Protein AF-A0A9P7E9X9-F1 (afdb_monomer)

Structure (mmCIF, N/CA/C/O backbone):
data_AF-A0A9P7E9X9-F1
#
_entry.id   AF-A0A9P7E9X9-F1
#
loop_
_atom_site.group_PDB
_atom_site.id
_atom_site.type_symbol
_atom_site.label_atom_id
_atom_site.label_alt_id
_atom_site.label_comp_id
_atom_site.label_asym_id
_atom_site.label_entity_id
_atom_site.label_seq_id
_atom_site.pdbx_PDB_ins_code
_atom_site.Cartn_x
_atom_site.Cartn_y
_atom_site.Cartn_z
_atom_site.occupancy
_atom_site.B_iso_or_equiv
_atom_site.auth_seq_id
_atom_site.auth_comp_id
_atom_site.auth_asym_id
_atom_site.auth_atom_id
_atom_site.pdbx_PDB_model_num
ATOM 1 N N . MET A 1 1 ? -21.357 7.652 12.104 1.00 45.47 1 MET A N 1
ATOM 2 C CA . MET A 1 1 ? -21.149 8.986 11.516 1.00 45.47 1 MET A CA 1
ATOM 3 C C . MET A 1 1 ? -19.804 8.999 10.818 1.00 45.47 1 MET A C 1
ATOM 5 O O . MET A 1 1 ? -18.800 9.096 11.501 1.00 45.47 1 MET A O 1
ATOM 9 N N . PRO A 1 2 ? -19.767 8.917 9.490 1.00 43.94 2 PRO A N 1
ATOM 10 C CA . PRO A 1 2 ? -18.780 9.642 8.702 1.00 43.94 2 PRO A CA 1
ATOM 11 C C . PRO A 1 2 ? -19.377 11.011 8.302 1.00 43.94 2 PRO A C 1
ATOM 13 O O . PRO A 1 2 ? -20.581 11.057 8.041 1.00 43.94 2 PRO A O 1
ATOM 16 N N . PRO A 1 3 ? -18.645 12.140 8.215 1.00 57.53 3 PRO A N 1
ATOM 17 C CA . PRO A 1 3 ? -17.335 12.527 8.745 1.00 57.53 3 PRO A CA 1
ATOM 18 C C . PRO A 1 3 ? -17.476 13.783 9.643 1.00 57.53 3 PRO A C 1
ATOM 20 O O . PRO A 1 3 ? -17.567 14.888 9.118 1.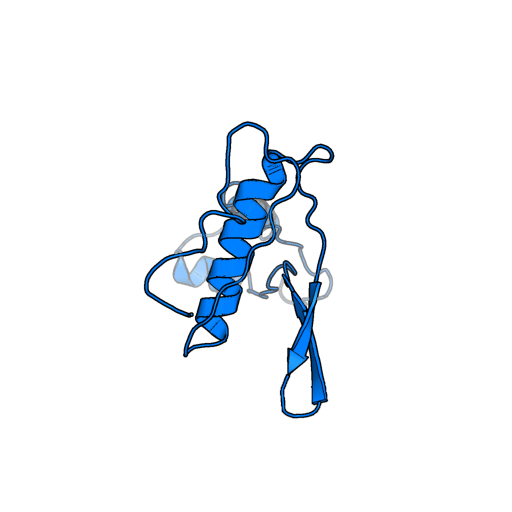00 57.53 3 PRO A O 1
ATOM 23 N N . ILE A 1 4 ? -17.539 13.668 10.977 1.00 71.69 4 ILE A N 1
ATOM 24 C CA . ILE A 1 4 ? -17.531 14.877 11.842 1.00 71.69 4 ILE A CA 1
ATOM 25 C C . ILE A 1 4 ? -16.698 14.665 13.116 1.00 71.69 4 ILE A C 1
ATOM 27 O O . ILE A 1 4 ? -15.794 15.452 13.368 1.00 71.69 4 ILE A O 1
ATOM 31 N N . ILE A 1 5 ? -16.940 13.610 13.902 1.00 80.44 5 I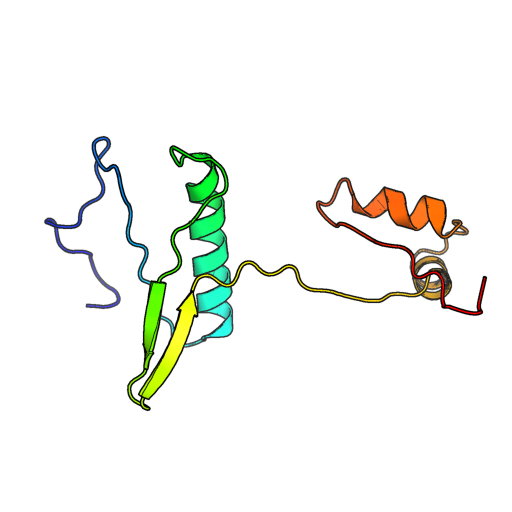LE A N 1
ATOM 32 C CA . ILE A 1 5 ? -16.118 13.265 15.077 1.00 80.44 5 ILE A CA 1
ATOM 33 C C . ILE A 1 5 ? -16.290 11.803 15.523 1.00 80.44 5 ILE A C 1
ATOM 35 O O . ILE A 1 5 ? -17.378 11.239 15.456 1.00 80.44 5 ILE A O 1
ATOM 39 N N . ASN A 1 6 ? -15.228 11.169 16.008 1.00 84.00 6 ASN A N 1
ATOM 40 C CA . ASN A 1 6 ? -15.337 9.816 16.554 1.00 84.00 6 ASN A CA 1
ATOM 41 C C . ASN A 1 6 ? -15.962 9.826 17.965 1.00 84.00 6 ASN A C 1
ATOM 43 O O . ASN A 1 6 ? -15.873 10.834 18.669 1.00 84.00 6 ASN A O 1
ATOM 47 N N . PRO A 1 7 ? -16.592 8.72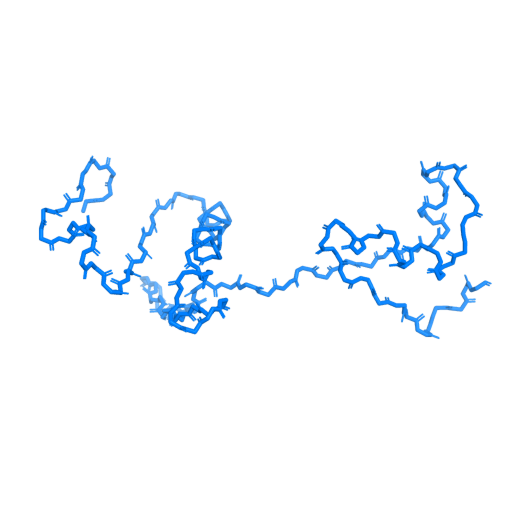1 18.405 1.00 84.31 7 PRO A N 1
ATOM 48 C CA . PRO A 1 7 ? -17.066 8.579 19.780 1.00 84.31 7 PRO A CA 1
ATOM 49 C C . PRO A 1 7 ? -15.927 8.615 20.815 1.00 84.31 7 PRO A C 1
ATOM 51 O O . PRO A 1 7 ? -14.849 8.079 20.571 1.00 84.31 7 PRO A O 1
ATOM 54 N N . GLU A 1 8 ? -16.192 9.136 22.020 1.00 87.62 8 GLU A N 1
ATOM 55 C CA . GLU A 1 8 ? -15.192 9.159 23.110 1.00 87.62 8 GLU A CA 1
ATOM 56 C C . GLU A 1 8 ? -14.804 7.744 23.581 1.00 87.62 8 GLU A C 1
ATOM 58 O O . GLU A 1 8 ? -13.673 7.517 23.995 1.00 87.62 8 GLU A O 1
ATOM 63 N N . HIS A 1 9 ? -15.712 6.764 23.474 1.00 87.12 9 HIS A N 1
ATOM 64 C CA . HIS A 1 9 ? -15.437 5.384 23.899 1.00 87.12 9 HIS A CA 1
ATOM 65 C C . HIS A 1 9 ? -14.374 4.681 23.040 1.00 87.12 9 HIS A C 1
ATOM 67 O O . HIS A 1 9 ? -13.722 3.759 23.517 1.00 87.12 9 HIS A O 1
ATOM 73 N N . SER A 1 10 ? -14.221 5.084 21.776 1.00 87.12 10 SER A N 1
ATOM 74 C CA . SER A 1 10 ? -13.273 4.501 20.819 1.00 87.12 10 SER A CA 1
ATOM 75 C C . SER A 1 10 ? -12.031 5.379 20.651 1.00 87.12 10 SER A C 1
ATOM 77 O O . SER A 1 10 ? -11.355 5.333 19.624 1.00 87.12 10 SER A O 1
ATOM 79 N N . LYS A 1 11 ? -11.764 6.250 21.626 1.00 90.38 11 LYS A N 1
ATOM 80 C CA . LYS A 1 11 ? -10.640 7.174 21.592 1.00 90.38 11 LYS A CA 1
ATOM 81 C C . LYS A 1 11 ? -9.330 6.432 21.810 1.00 90.38 11 LYS A C 1
ATOM 83 O O . LYS A 1 11 ? -9.168 5.701 22.783 1.00 90.38 11 LYS A O 1
ATOM 88 N N . ILE A 1 12 ? -8.377 6.687 20.923 1.00 91.38 12 ILE A N 1
ATOM 89 C CA . ILE A 1 12 ? -7.021 6.161 21.043 1.00 91.38 12 ILE A CA 1
ATOM 90 C C . ILE A 1 12 ? -6.296 6.918 22.163 1.00 91.38 12 ILE A C 1
ATOM 92 O O . ILE A 1 12 ? -6.224 8.149 22.163 1.00 91.38 12 ILE A O 1
ATOM 96 N N . THR A 1 13 ? -5.759 6.167 23.117 1.00 93.44 13 THR A N 1
ATOM 97 C CA . THR A 1 13 ? -4.905 6.634 24.221 1.00 93.44 13 THR A CA 1
ATOM 98 C C . THR A 1 13 ? -3.538 5.948 24.164 1.00 93.44 13 THR A C 1
ATOM 100 O O . THR A 1 13 ? -3.361 4.972 23.436 1.00 93.44 13 THR A O 1
ATOM 103 N N . LEU A 1 14 ? -2.574 6.398 24.974 1.00 93.88 14 LEU A N 1
ATOM 104 C CA . LEU A 1 14 ? -1.249 5.760 25.072 1.00 93.88 14 LEU A CA 1
ATOM 105 C C . LEU A 1 14 ? -1.294 4.311 25.593 1.00 93.88 14 LEU A C 1
ATOM 107 O O . LEU A 1 14 ? -0.331 3.572 25.429 1.00 93.88 14 LEU A O 1
ATOM 111 N N . GLU A 1 15 ? -2.403 3.897 26.207 1.00 94.31 15 GLU A N 1
ATOM 112 C CA . GLU A 1 15 ? -2.607 2.533 26.710 1.00 94.31 15 GLU A CA 1
ATOM 113 C C . GLU A 1 15 ? -3.255 1.607 25.662 1.00 94.31 15 GLU A C 1
ATOM 115 O O . GLU A 1 15 ? -3.455 0.416 25.914 1.00 94.31 15 GLU A O 1
ATOM 120 N N . THR A 1 16 ? -3.599 2.138 24.482 1.00 93.00 16 THR A N 1
ATOM 121 C CA . THR A 1 16 ? -4.267 1.376 23.418 1.00 93.00 16 THR A CA 1
ATOM 122 C C . THR A 1 16 ? -3.317 0.340 22.830 1.00 93.00 16 THR A C 1
ATOM 124 O O . THR A 1 16 ? -2.239 0.679 22.354 1.00 93.00 16 THR A O 1
ATOM 127 N N . LYS A 1 17 ? -3.737 -0.930 22.839 1.00 92.19 17 LYS A N 1
ATOM 128 C CA . LYS A 1 17 ? -2.942 -2.052 22.313 1.00 92.19 17 LYS A CA 1
ATOM 129 C C . LYS A 1 17 ? -3.267 -2.399 20.865 1.00 92.19 17 LYS A C 1
ATOM 131 O O . LYS A 1 17 ? -2.363 -2.658 20.084 1.00 92.19 17 LYS A O 1
ATOM 136 N N . ASN A 1 18 ? -4.555 -2.402 20.527 1.00 92.94 18 ASN A N 1
ATOM 137 C CA . ASN A 1 18 ? -5.057 -2.790 19.213 1.00 92.94 18 ASN A CA 1
ATOM 138 C C . ASN A 1 18 ? -5.839 -1.618 18.623 1.00 92.94 18 ASN A C 1
ATOM 140 O O . ASN A 1 18 ? -6.658 -1.015 19.321 1.00 92.94 18 ASN A O 1
ATOM 144 N N . VAL A 1 19 ? -5.600 -1.311 17.350 1.00 92.44 19 VAL A N 1
ATOM 145 C CA . VAL A 1 19 ? -6.243 -0.198 16.645 1.00 92.44 19 VAL A CA 1
ATOM 146 C C . VAL A 1 19 ? -7.032 -0.757 15.470 1.00 92.44 19 VAL A C 1
ATOM 148 O O . VAL A 1 19 ? -6.459 -1.357 14.564 1.00 92.44 19 VAL A O 1
ATOM 151 N N . LEU A 1 20 ? -8.348 -0.547 15.481 1.00 93.06 20 LEU A N 1
ATOM 152 C CA . LEU A 1 20 ? -9.198 -0.794 14.321 1.00 93.06 20 LEU A CA 1
ATOM 153 C C . LEU A 1 20 ? -9.239 0.478 13.472 1.00 93.06 20 LEU A C 1
ATOM 155 O O . LEU A 1 20 ? -9.597 1.542 13.973 1.00 93.06 20 LEU A O 1
ATOM 159 N N . ILE A 1 21 ? -8.877 0.359 12.197 1.00 92.50 21 ILE A N 1
ATOM 160 C CA . ILE A 1 21 ? -8.879 1.469 11.244 1.00 92.50 21 ILE A CA 1
ATOM 161 C C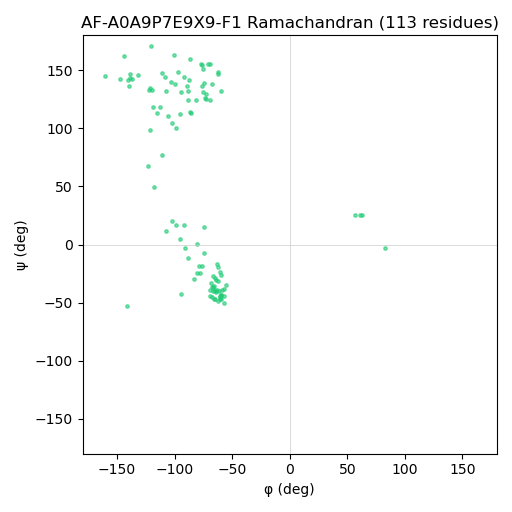 . ILE A 1 21 ? -10.075 1.284 10.315 1.00 92.50 21 ILE A C 1
ATOM 163 O O . ILE A 1 21 ? -10.080 0.377 9.482 1.00 92.50 21 ILE A O 1
ATOM 167 N N . ASP A 1 22 ? -11.079 2.148 10.439 1.00 91.00 22 ASP A N 1
ATOM 168 C CA . ASP A 1 22 ? -12.157 2.265 9.467 1.00 91.00 22 ASP A CA 1
ATOM 169 C C . ASP A 1 22 ? -12.018 3.568 8.680 1.00 91.00 22 ASP A C 1
ATOM 171 O O . ASP A 1 22 ? -11.542 4.596 9.164 1.00 91.00 22 ASP A O 1
ATOM 175 N N . THR A 1 23 ? -12.371 3.531 7.403 1.00 90.12 23 THR A N 1
ATOM 176 C CA . THR A 1 23 ? -12.402 4.733 6.576 1.00 90.12 23 THR A CA 1
ATOM 177 C C . THR A 1 23 ? -13.519 4.597 5.559 1.00 90.12 23 THR A C 1
ATOM 179 O O . THR A 1 23 ? -13.784 3.518 5.031 1.00 90.12 23 THR A O 1
ATOM 182 N N . THR A 1 24 ? -14.188 5.709 5.283 1.00 90.31 24 THR A N 1
ATOM 183 C CA . THR A 1 24 ? -15.239 5.800 4.271 1.00 90.31 24 THR A CA 1
ATOM 184 C C . THR A 1 24 ? -14.847 6.859 3.259 1.00 90.31 24 THR A C 1
ATOM 186 O O . THR A 1 24 ? -14.484 7.970 3.648 1.00 90.31 24 THR A O 1
ATOM 189 N N . ALA A 1 25 ? -14.961 6.554 1.973 1.00 90.62 25 ALA A N 1
ATOM 190 C CA . ALA A 1 25 ? -14.746 7.521 0.908 1.00 90.62 25 ALA A CA 1
ATOM 191 C C . ALA A 1 25 ? -15.707 7.257 -0.251 1.00 90.62 25 ALA A C 1
ATOM 193 O O . ALA A 1 25 ? -16.273 6.173 -0.375 1.00 90.62 25 ALA A O 1
ATOM 194 N N . THR A 1 26 ? -15.871 8.259 -1.111 1.00 92.31 26 THR A N 1
ATOM 195 C CA . THR A 1 26 ? -16.617 8.130 -2.370 1.00 92.31 26 THR A CA 1
ATOM 196 C C . THR A 1 26 ? -15.805 7.448 -3.474 1.00 92.31 26 THR A C 1
ATOM 198 O O . THR A 1 26 ? -16.382 6.974 -4.446 1.00 92.31 26 THR A O 1
ATOM 201 N N . ASP A 1 27 ? -14.479 7.402 -3.332 1.00 95.44 27 ASP A N 1
ATOM 202 C CA . ASP A 1 27 ? -13.529 6.845 -4.296 1.00 95.44 27 ASP A CA 1
ATOM 203 C C . ASP A 1 27 ? -12.827 5.624 -3.679 1.00 95.44 27 ASP A C 1
ATOM 205 O O . ASP A 1 27 ? -12.069 5.760 -2.715 1.00 95.44 27 ASP A O 1
ATOM 209 N N . ASP A 1 28 ? -13.097 4.436 -4.230 1.00 91.88 28 ASP A N 1
ATOM 210 C CA . ASP A 1 28 ? -12.580 3.153 -3.727 1.00 91.88 28 ASP A CA 1
ATOM 211 C C . ASP A 1 28 ? -11.055 3.043 -3.874 1.00 91.88 28 ASP A C 1
ATOM 213 O O . ASP A 1 28 ? -10.375 2.516 -2.997 1.00 91.88 28 ASP A O 1
ATOM 217 N N . THR A 1 29 ? -10.482 3.585 -4.951 1.00 93.12 29 THR A N 1
ATOM 218 C CA . THR A 1 29 ? -9.034 3.510 -5.188 1.00 93.12 29 THR A CA 1
ATOM 219 C C . THR A 1 29 ? -8.277 4.361 -4.177 1.00 93.12 29 THR A C 1
ATOM 221 O O . THR A 1 29 ? -7.293 3.912 -3.590 1.00 93.12 29 THR A O 1
ATOM 224 N N . LYS A 1 30 ? -8.751 5.584 -3.922 1.00 94.25 30 LYS A N 1
ATOM 225 C CA . LYS A 1 30 ? -8.150 6.449 -2.897 1.00 94.25 30 LYS A CA 1
ATOM 226 C C . LYS A 1 30 ? -8.318 5.860 -1.504 1.00 94.25 30 LYS A C 1
ATOM 228 O O . LYS A 1 30 ? -7.380 5.926 -0.714 1.00 94.25 30 LYS A O 1
ATOM 233 N N . LEU A 1 31 ? -9.477 5.263 -1.223 1.00 93.88 31 LEU A N 1
ATOM 234 C CA . LEU A 1 31 ? -9.738 4.580 0.040 1.00 93.88 31 LEU A CA 1
ATOM 235 C C . LEU A 1 31 ? -8.706 3.479 0.300 1.00 93.88 31 LEU A C 1
ATOM 237 O O . LEU A 1 31 ? -8.089 3.463 1.362 1.00 93.88 31 LEU A O 1
ATOM 241 N N . GLN A 1 32 ? -8.472 2.609 -0.685 1.00 93.19 32 GLN A N 1
ATOM 242 C CA . GLN A 1 32 ? -7.485 1.532 -0.577 1.00 93.19 32 GLN A CA 1
ATOM 243 C C . GLN A 1 32 ? -6.071 2.070 -0.331 1.00 93.19 32 GLN A C 1
ATOM 245 O O . GLN A 1 32 ? -5.375 1.575 0.551 1.00 93.19 32 GLN A O 1
ATOM 250 N N . ILE A 1 33 ? -5.659 3.124 -1.046 1.00 94.00 33 ILE A N 1
ATOM 251 C CA . ILE A 1 33 ? -4.338 3.745 -0.855 1.00 94.00 33 ILE A CA 1
ATOM 252 C C . ILE A 1 33 ? -4.179 4.285 0.573 1.00 94.00 33 ILE A C 1
ATOM 254 O O . ILE A 1 33 ? -3.136 4.077 1.190 1.00 94.00 33 ILE A O 1
ATOM 258 N N . VAL A 1 34 ? -5.199 4.963 1.108 1.00 95.00 34 VAL A N 1
ATOM 259 C CA . VAL A 1 34 ? -5.162 5.525 2.469 1.00 95.00 34 VAL A CA 1
ATOM 260 C C . VAL A 1 34 ? -5.092 4.418 3.514 1.00 95.00 34 VAL A C 1
ATOM 262 O O . VAL A 1 34 ? -4.252 4.485 4.408 1.00 95.00 34 VAL A O 1
ATOM 265 N N . ILE A 1 35 ? -5.927 3.384 3.385 1.00 95.25 35 ILE A N 1
ATOM 266 C CA . ILE A 1 35 ? -5.926 2.253 4.317 1.00 95.25 35 ILE A CA 1
ATOM 267 C C . ILE A 1 35 ? -4.560 1.560 4.302 1.00 95.25 35 ILE A C 1
ATOM 269 O O . ILE A 1 35 ? -3.991 1.336 5.367 1.00 95.25 35 ILE A O 1
ATOM 273 N N . ASN A 1 36 ? -3.998 1.289 3.120 1.00 94.75 36 ASN A N 1
ATOM 274 C CA . ASN A 1 36 ? -2.672 0.685 2.995 1.00 94.75 36 ASN A CA 1
ATOM 275 C C . ASN A 1 36 ? -1.591 1.558 3.644 1.00 94.75 36 ASN A C 1
ATOM 277 O O . ASN A 1 36 ? -0.758 1.048 4.383 1.00 94.75 36 ASN A O 1
ATOM 281 N N . MET A 1 37 ? -1.626 2.875 3.426 1.00 94.50 37 MET A N 1
ATOM 282 C CA . MET A 1 37 ? -0.654 3.805 4.005 1.00 94.50 37 MET A CA 1
ATOM 283 C C . MET A 1 37 ? -0.698 3.815 5.536 1.00 94.50 37 MET A C 1
ATOM 285 O O . MET A 1 37 ? 0.348 3.702 6.174 1.00 94.50 37 MET A O 1
ATOM 289 N N . VAL A 1 38 ? -1.890 3.935 6.130 1.00 94.88 38 VAL A N 1
ATOM 290 C CA . VAL A 1 38 ? -2.041 3.967 7.593 1.00 94.88 38 VAL A CA 1
ATOM 291 C C . VAL A 1 38 ? -1.678 2.608 8.190 1.00 94.88 38 VAL A C 1
ATOM 293 O O . VAL A 1 38 ? -0.907 2.555 9.145 1.00 94.88 38 VAL A O 1
ATOM 296 N N . ALA A 1 39 ? -2.162 1.509 7.606 1.00 94.69 39 ALA A N 1
ATOM 297 C CA . ALA A 1 39 ? -1.849 0.165 8.081 1.00 94.69 39 ALA A CA 1
ATOM 298 C C . ALA A 1 39 ? -0.337 -0.115 8.036 1.00 94.69 39 ALA A C 1
ATOM 300 O O . ALA A 1 39 ? 0.232 -0.552 9.033 1.00 94.69 39 ALA A O 1
ATOM 301 N N . SER A 1 40 ? 0.339 0.210 6.927 1.00 93.81 40 SER A N 1
ATOM 302 C CA . SER A 1 40 ? 1.793 0.053 6.810 1.00 93.81 40 SER A CA 1
ATOM 303 C C . SER A 1 40 ? 2.564 0.940 7.791 1.00 93.81 40 SER A C 1
ATOM 305 O O . SER A 1 40 ? 3.517 0.459 8.397 1.00 93.81 40 SER A O 1
ATOM 307 N N . ALA A 1 41 ? 2.148 2.193 8.006 1.00 93.81 41 ALA A N 1
ATOM 308 C CA . ALA A 1 41 ? 2.819 3.098 8.943 1.00 93.81 41 ALA A CA 1
ATOM 309 C C . ALA A 1 41 ? 2.729 2.621 10.403 1.00 93.81 41 ALA A C 1
ATOM 311 O O . ALA A 1 41 ? 3.706 2.706 11.140 1.00 93.81 41 ALA A O 1
ATOM 312 N N . PHE A 1 42 ? 1.576 2.094 10.825 1.00 93.12 42 PHE A N 1
ATOM 313 C CA . PHE A 1 42 ? 1.412 1.569 12.184 1.00 93.12 42 PHE A CA 1
ATOM 314 C C . PHE A 1 42 ? 2.030 0.180 12.373 1.00 93.12 42 PHE A C 1
ATOM 316 O O . PHE A 1 42 ? 2.396 -0.160 13.497 1.00 93.12 42 PHE A O 1
ATOM 323 N N . SER A 1 43 ? 2.184 -0.599 11.296 1.00 94.69 43 SER A N 1
ATOM 324 C CA . SER A 1 43 ? 2.705 -1.970 11.368 1.00 94.69 43 SER A CA 1
ATOM 325 C C . SER A 1 43 ? 4.117 -2.070 11.959 1.00 94.69 43 SER A C 1
ATOM 327 O O . SER A 1 43 ? 4.458 -3.088 12.555 1.00 94.69 43 SER A O 1
ATOM 329 N N . GLU A 1 44 ? 4.937 -1.019 11.851 1.00 94.88 44 GLU A N 1
ATOM 330 C CA . GLU A 1 44 ? 6.276 -0.971 12.459 1.00 94.88 44 GLU A CA 1
ATOM 331 C C . GLU A 1 44 ? 6.222 -1.028 13.996 1.00 94.88 44 GLU A C 1
ATOM 333 O O . GLU A 1 44 ? 7.121 -1.573 14.633 1.00 94.88 44 GLU A O 1
ATOM 338 N N . TYR A 1 45 ? 5.147 -0.509 14.595 1.00 93.19 45 TYR A N 1
ATOM 339 C CA . TYR A 1 45 ? 4.976 -0.415 16.047 1.00 93.19 45 TYR A CA 1
ATOM 340 C C . TYR A 1 45 ? 4.188 -1.585 16.649 1.00 93.19 45 TYR A C 1
ATOM 342 O O . TYR A 1 45 ? 3.884 -1.582 17.844 1.00 93.19 45 TYR A O 1
ATOM 350 N N . CYS A 1 46 ? 3.836 -2.584 15.840 1.00 92.56 46 CYS A N 1
ATOM 351 C CA . CYS A 1 46 ? 3.183 -3.795 16.314 1.00 92.56 46 CYS A CA 1
ATOM 352 C C . CYS A 1 46 ? 4.157 -4.676 17.114 1.00 92.56 46 CYS A C 1
ATOM 354 O O . CYS A 1 46 ? 5.371 -4.633 16.925 1.00 92.56 46 CYS A O 1
ATOM 356 N N . VAL A 1 47 ? 3.612 -5.518 18.002 1.00 94.25 47 VAL A N 1
ATOM 357 C CA . VAL A 1 47 ? 4.411 -6.501 18.763 1.00 94.25 47 VAL A CA 1
ATOM 358 C C . VAL A 1 47 ? 5.178 -7.430 17.820 1.00 94.25 47 VAL A C 1
ATOM 360 O O . VAL A 1 47 ? 6.330 -7.760 18.089 1.00 94.25 47 VAL A O 1
ATOM 363 N N . GLU A 1 48 ? 4.544 -7.819 16.714 1.00 94.75 48 GLU A N 1
ATOM 364 C CA . GLU A 1 48 ? 5.203 -8.435 15.567 1.00 94.75 48 GLU A CA 1
ATOM 365 C C . GLU A 1 48 ? 5.346 -7.365 14.465 1.00 94.75 48 GLU A C 1
ATOM 367 O O . GLU A 1 48 ? 4.342 -6.987 13.854 1.00 94.75 48 GLU A O 1
ATOM 372 N N . PRO A 1 49 ? 6.551 -6.809 14.236 1.00 94.88 49 PRO A N 1
ATOM 373 C CA . PRO A 1 49 ? 6.732 -5.702 13.300 1.00 94.88 49 PRO A CA 1
ATOM 374 C C . PRO A 1 49 ? 6.359 -6.069 11.863 1.00 94.88 49 PRO A C 1
ATOM 376 O O . PRO A 1 49 ? 6.586 -7.192 11.416 1.00 94.88 49 PRO A O 1
ATOM 379 N N . PHE A 1 50 ? 5.843 -5.088 11.122 1.00 93.88 50 PHE A N 1
ATOM 380 C CA . PHE A 1 50 ? 5.415 -5.215 9.723 1.00 93.88 50 PHE A CA 1
ATOM 381 C C . PHE A 1 50 ? 4.289 -6.232 9.500 1.00 93.88 50 PHE A C 1
ATOM 383 O O . PHE A 1 50 ? 4.121 -6.756 8.397 1.00 93.88 50 PHE A O 1
ATOM 390 N N . THR A 1 51 ? 3.486 -6.486 10.534 1.00 93.31 51 THR A N 1
ATOM 391 C CA . THR A 1 51 ? 2.287 -7.321 10.443 1.00 93.31 51 THR A CA 1
ATOM 392 C C . THR A 1 51 ? 1.025 -6.485 10.601 1.00 93.31 51 THR A C 1
ATOM 394 O O . THR A 1 51 ? 1.006 -5.460 11.281 1.00 93.31 51 THR A O 1
ATOM 397 N N . THR A 1 52 ? -0.042 -6.900 9.919 1.00 93.25 52 THR A N 1
ATOM 398 C CA . THR A 1 52 ? -1.368 -6.278 10.012 1.00 93.25 52 THR A CA 1
ATOM 399 C C . THR A 1 52 ? -2.421 -7.376 9.992 1.00 93.25 52 THR A C 1
ATOM 401 O O . THR A 1 52 ? -2.269 -8.364 9.273 1.00 93.25 52 THR A O 1
ATOM 404 N N . GLU A 1 53 ? -3.477 -7.227 10.789 1.00 94.12 53 GLU A N 1
ATOM 405 C CA . GLU A 1 53 ? -4.589 -8.179 10.809 1.00 94.12 53 GLU A CA 1
ATOM 406 C C . GLU A 1 53 ? -5.618 -7.795 9.731 1.00 94.12 53 GLU A C 1
ATOM 408 O O . GLU A 1 53 ? -6.235 -6.728 9.826 1.00 94.12 53 GLU A O 1
ATOM 413 N N . PRO A 1 54 ? -5.816 -8.620 8.684 1.00 93.69 54 PRO A N 1
ATOM 414 C CA . PRO A 1 54 ? -6.742 -8.283 7.618 1.00 93.69 54 PRO A CA 1
ATOM 415 C C . PRO A 1 54 ? -8.198 -8.498 8.048 1.00 93.69 54 PRO A C 1
ATOM 417 O O . PRO A 1 54 ? -8.568 -9.528 8.612 1.00 93.69 54 PRO A O 1
ATOM 420 N N . CYS A 1 55 ? -9.059 -7.544 7.707 1.00 94.69 55 CYS A N 1
ATOM 421 C CA . CYS A 1 55 ? -10.484 -7.564 8.012 1.00 94.69 55 CYS A CA 1
ATOM 422 C C . CYS A 1 55 ? -11.315 -7.947 6.780 1.00 94.69 55 CYS A C 1
ATOM 424 O O . CYS A 1 55 ? -11.067 -7.478 5.665 1.00 94.69 55 CYS A O 1
ATOM 426 N N . LYS A 1 56 ? -12.351 -8.773 6.982 1.00 95.75 56 LYS A N 1
ATOM 427 C CA . LYS A 1 56 ? -13.335 -9.108 5.943 1.00 95.75 56 LYS A CA 1
ATOM 428 C C . LYS A 1 56 ? -14.448 -8.060 5.906 1.00 95.75 56 LYS A C 1
ATOM 430 O O . LYS A 1 56 ? -15.269 -7.980 6.813 1.00 95.75 56 LYS A O 1
ATOM 435 N N . ILE A 1 57 ? -14.507 -7.314 4.814 1.00 94.19 57 ILE A N 1
ATOM 436 C CA . ILE A 1 57 ? -15.562 -6.353 4.496 1.00 94.19 57 ILE A CA 1
ATOM 437 C C . ILE A 1 57 ? -16.681 -7.093 3.760 1.00 94.19 57 ILE A C 1
ATOM 439 O O . ILE A 1 57 ? -16.413 -7.841 2.817 1.00 94.19 57 ILE A O 1
ATOM 443 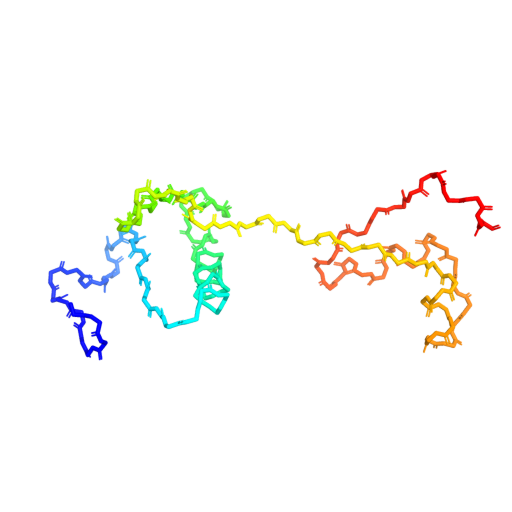N N . VAL A 1 58 ? -17.927 -6.888 4.186 1.00 95.81 58 VAL A N 1
ATOM 444 C CA . VAL A 1 58 ? -19.133 -7.402 3.521 1.00 95.81 58 VAL A CA 1
ATOM 445 C C . VAL A 1 58 ? -19.901 -6.215 2.958 1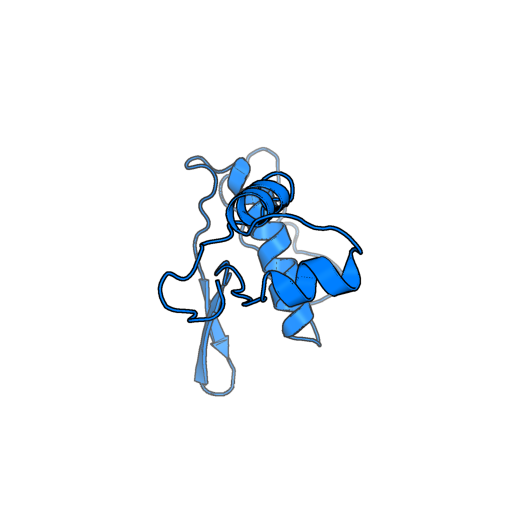.00 95.81 58 VAL A C 1
ATOM 447 O O . VAL A 1 58 ? -20.310 -5.328 3.707 1.00 95.81 58 VAL A O 1
ATOM 450 N N . PHE A 1 59 ? -20.068 -6.182 1.641 1.00 93.75 59 PHE A N 1
ATOM 451 C CA . PHE A 1 59 ? -20.765 -5.106 0.947 1.00 93.75 59 PHE A CA 1
ATOM 452 C C . PHE A 1 59 ? -22.282 -5.356 0.895 1.00 93.75 59 PHE A C 1
ATOM 454 O O . PHE A 1 59 ? -22.729 -6.499 1.031 1.00 93.75 59 PHE A O 1
ATOM 461 N N . PRO A 1 60 ? -23.100 -4.307 0.670 1.00 94.19 60 PRO A N 1
ATOM 462 C CA . PRO A 1 60 ? -24.558 -4.440 0.589 1.00 94.19 60 PRO A CA 1
ATOM 463 C C . PRO A 1 60 ? -25.056 -5.356 -0.538 1.00 94.19 60 PRO A C 1
ATOM 465 O O . PRO A 1 60 ? -26.162 -5.880 -0.453 1.00 94.19 60 PRO A O 1
ATOM 468 N N . ASP A 1 61 ? -24.254 -5.552 -1.585 1.00 94.81 61 ASP A N 1
ATOM 469 C CA . ASP A 1 61 ? -24.536 -6.461 -2.702 1.00 94.81 61 ASP A CA 1
ATOM 470 C C . ASP A 1 61 ? -24.211 -7.936 -2.384 1.00 94.81 61 ASP A C 1
ATOM 472 O O . ASP A 1 61 ? -24.392 -8.811 -3.229 1.00 94.81 61 ASP A O 1
ATOM 476 N N . GLY A 1 62 ? -23.735 -8.223 -1.167 1.00 94.44 62 GLY A N 1
ATOM 477 C CA . GLY A 1 62 ? -23.321 -9.552 -0.721 1.00 94.44 62 GLY A CA 1
ATOM 478 C C . GLY A 1 62 ? -21.896 -9.934 -1.128 1.00 94.44 62 GLY A C 1
ATOM 479 O O . GLY A 1 62 ? -21.418 -10.996 -0.723 1.00 94.44 62 GLY A O 1
ATOM 480 N N . SER A 1 63 ? -21.193 -9.087 -1.888 1.00 95.00 63 SER A N 1
ATOM 481 C CA . SER A 1 63 ? -19.781 -9.303 -2.191 1.00 95.00 63 SER A CA 1
ATOM 482 C C . SER A 1 63 ? -18.923 -9.105 -0.940 1.00 95.00 63 SER A C 1
ATOM 484 O O . SER A 1 63 ? -19.302 -8.426 0.019 1.00 95.00 63 SER A O 1
ATOM 486 N N . THR A 1 64 ? -17.748 -9.734 -0.919 1.00 95.56 64 THR A N 1
ATOM 487 C CA . THR A 1 64 ? -16.833 -9.636 0.222 1.00 95.56 64 THR A CA 1
ATOM 488 C C . THR A 1 64 ? -15.424 -9.324 -0.235 1.00 95.56 64 THR A C 1
ATOM 490 O O . THR A 1 64 ? -14.994 -9.820 -1.275 1.00 95.56 64 THR A O 1
ATOM 493 N N . ARG A 1 65 ? -14.689 -8.555 0.566 1.00 93.50 65 ARG A N 1
ATOM 494 C CA . ARG A 1 65 ? -13.302 -8.170 0.293 1.00 93.50 65 ARG A CA 1
ATOM 495 C C . ARG A 1 65 ? -12.467 -8.286 1.557 1.00 93.50 65 ARG A C 1
ATOM 497 O O . ARG A 1 65 ? -12.947 -7.970 2.639 1.00 93.50 65 ARG A O 1
ATOM 504 N N . ILE A 1 66 ? -11.228 -8.733 1.413 1.00 94.38 66 ILE A N 1
ATOM 505 C CA . ILE A 1 66 ? -10.239 -8.735 2.492 1.00 94.38 66 ILE A CA 1
ATOM 506 C C . ILE A 1 66 ? -9.410 -7.452 2.357 1.00 94.38 66 ILE A C 1
ATOM 508 O O . ILE A 1 66 ? -8.998 -7.118 1.250 1.00 94.38 66 ILE A O 1
ATOM 512 N N . SER A 1 67 ? -9.222 -6.715 3.451 1.00 94.31 67 SER A N 1
ATOM 513 C CA . SER A 1 67 ? -8.495 -5.439 3.475 1.00 94.31 67 SER A CA 1
ATOM 514 C C . SER A 1 67 ? -7.609 -5.352 4.722 1.00 94.31 67 SER A C 1
ATOM 516 O O . SER A 1 67 ? -8.070 -5.780 5.781 1.00 94.31 67 SER A O 1
ATOM 518 N N . PRO A 1 68 ? -6.401 -4.758 4.660 1.00 93.94 68 PRO A N 1
ATOM 519 C CA . PRO A 1 68 ? -5.754 -4.141 3.491 1.00 93.94 68 PRO A CA 1
ATOM 520 C C . PRO A 1 68 ? -5.192 -5.151 2.479 1.00 93.94 68 PRO A C 1
ATOM 522 O O . PRO A 1 68 ? -4.778 -6.246 2.852 1.00 93.94 68 PRO A O 1
ATOM 525 N N . ASP A 1 69 ? -5.142 -4.761 1.201 1.00 90.88 69 ASP A N 1
ATOM 526 C CA . ASP A 1 69 ? -4.408 -5.491 0.157 1.00 90.88 69 ASP A CA 1
ATOM 527 C C . ASP A 1 69 ? -3.050 -4.815 -0.069 1.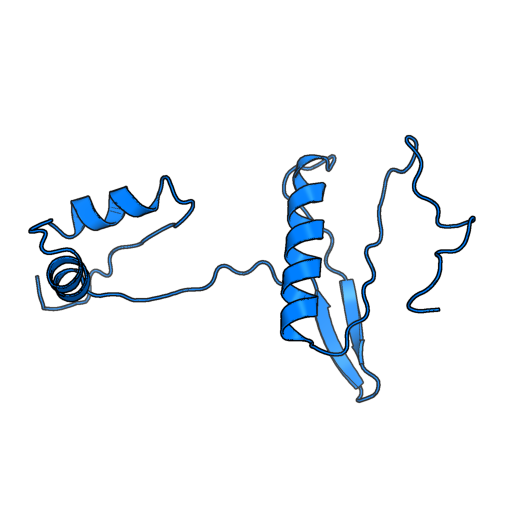00 90.88 69 ASP A C 1
ATOM 529 O O . ASP A 1 69 ? -2.959 -3.773 -0.719 1.00 90.88 69 ASP A O 1
ATOM 533 N N . ILE A 1 70 ? -1.997 -5.397 0.512 1.00 90.00 70 ILE A N 1
ATOM 534 C CA . ILE A 1 70 ? -0.621 -4.868 0.490 1.00 90.00 70 ILE A CA 1
ATOM 535 C C . ILE A 1 70 ? 0.216 -5.572 -0.599 1.00 90.00 70 ILE A C 1
ATOM 537 O O . ILE A 1 70 ? 1.445 -5.515 -0.604 1.00 90.00 70 ILE A O 1
ATOM 541 N N . ALA A 1 71 ? -0.419 -6.260 -1.554 1.00 89.50 71 ALA A N 1
ATOM 542 C CA . ALA A 1 71 ? 0.319 -6.911 -2.628 1.00 89.50 71 ALA A CA 1
ATOM 543 C C . ALA A 1 71 ? 1.133 -5.885 -3.453 1.00 89.50 71 ALA A C 1
ATOM 545 O O . ALA A 1 71 ? 0.606 -4.845 -3.865 1.00 89.50 71 ALA A O 1
ATOM 546 N N . PRO A 1 72 ? 2.424 -6.153 -3.732 1.00 88.75 72 PRO A N 1
ATOM 547 C CA . PRO A 1 72 ? 3.238 -5.255 -4.537 1.00 88.75 72 PRO A CA 1
ATOM 548 C C . PRO A 1 72 ? 2.740 -5.229 -5.984 1.00 88.75 72 PRO A C 1
ATOM 550 O O . PRO A 1 72 ? 2.453 -6.262 -6.593 1.00 88.75 72 PRO A O 1
ATOM 553 N N . ARG A 1 73 ? 2.699 -4.034 -6.578 1.00 89.75 73 ARG A N 1
ATOM 554 C CA . ARG A 1 73 ? 2.374 -3.877 -7.998 1.00 89.75 73 ARG A CA 1
ATOM 555 C C . ARG A 1 73 ? 3.539 -4.353 -8.864 1.00 89.75 73 ARG A C 1
ATOM 557 O O . ARG A 1 73 ? 4.646 -3.829 -8.767 1.00 89.75 73 ARG A O 1
ATOM 564 N N . THR A 1 74 ? 3.264 -5.271 -9.783 1.00 90.31 74 THR A N 1
ATOM 565 C CA . THR A 1 74 ? 4.240 -5.740 -10.771 1.00 90.31 74 THR A CA 1
ATOM 566 C C . THR A 1 74 ? 4.200 -4.882 -12.037 1.00 90.31 74 THR A C 1
ATOM 568 O O . THR A 1 74 ? 3.137 -4.509 -12.537 1.00 90.31 74 THR A O 1
ATOM 571 N N . VAL A 1 75 ? 5.379 -4.529 -12.554 1.00 90.25 75 VAL A N 1
ATOM 572 C CA . VAL A 1 75 ? 5.550 -3.790 -13.812 1.00 90.25 75 VAL A CA 1
ATOM 573 C C . VAL A 1 75 ? 6.730 -4.392 -14.564 1.00 90.25 75 VAL A C 1
ATOM 575 O O . VAL A 1 75 ? 7.774 -4.664 -13.974 1.00 90.25 75 VAL A O 1
ATOM 578 N N . THR A 1 76 ? 6.572 -4.585 -15.870 1.00 90.94 76 THR A N 1
ATOM 579 C CA . THR A 1 76 ? 7.631 -5.083 -16.754 1.00 90.94 76 THR A CA 1
ATOM 580 C C . THR A 1 76 ? 8.133 -3.949 -17.637 1.00 90.94 76 THR A C 1
ATOM 582 O O . THR A 1 76 ? 7.340 -3.232 -18.244 1.00 90.94 76 THR A O 1
ATOM 585 N N . ALA A 1 77 ? 9.452 -3.796 -17.728 1.00 89.44 77 ALA A N 1
ATOM 586 C CA . ALA A 1 77 ? 10.102 -2.808 -18.580 1.00 89.44 77 ALA A CA 1
ATOM 587 C C . ALA A 1 77 ? 11.332 -3.420 -19.258 1.00 89.44 77 ALA A C 1
ATOM 589 O O . ALA A 1 77 ? 12.016 -4.260 -18.677 1.00 89.44 77 ALA A O 1
ATOM 590 N N . ARG A 1 78 ? 11.620 -2.983 -20.489 1.00 90.38 78 ARG A N 1
ATOM 591 C CA . ARG A 1 78 ? 12.804 -3.421 -21.241 1.00 90.38 78 ARG A CA 1
ATOM 592 C C . ARG A 1 78 ? 14.004 -2.538 -20.915 1.00 90.38 78 ARG A C 1
ATOM 594 O O . ARG A 1 78 ? 13.869 -1.317 -20.852 1.00 90.38 78 ARG A O 1
ATOM 601 N N . ALA A 1 79 ? 15.190 -3.136 -20.810 1.00 89.31 79 ALA A N 1
ATOM 602 C CA . ALA A 1 79 ? 16.437 -2.393 -20.613 1.00 89.31 79 ALA A CA 1
ATOM 603 C C . ALA A 1 79 ? 16.694 -1.380 -21.746 1.00 89.31 79 ALA A C 1
ATOM 605 O O . ALA A 1 79 ? 17.086 -0.246 -21.481 1.00 89.31 79 ALA A O 1
ATOM 606 N N . SER A 1 80 ? 16.388 -1.752 -22.995 1.00 89.62 80 SER A N 1
ATOM 607 C CA . SER A 1 80 ? 16.496 -0.861 -24.160 1.00 89.62 80 SER A CA 1
ATOM 608 C C . SER A 1 80 ? 15.589 0.367 -24.055 1.00 89.62 80 SER A C 1
ATOM 610 O O . SER A 1 80 ? 16.024 1.470 -24.370 1.00 89.62 80 SER A O 1
ATOM 612 N N . TYR A 1 81 ? 14.365 0.190 -23.549 1.00 91.50 81 TYR A N 1
ATOM 613 C CA . TYR A 1 81 ? 13.434 1.285 -23.281 1.00 91.50 81 TYR A CA 1
ATOM 614 C C . TYR A 1 81 ? 13.983 2.211 -22.187 1.00 91.50 81 TYR A C 1
ATOM 616 O O . TYR A 1 81 ? 14.028 3.421 -22.355 1.00 91.50 81 TYR A O 1
ATOM 624 N N . ILE A 1 82 ? 14.487 1.668 -21.079 1.00 91.06 82 ILE A N 1
ATOM 625 C CA . ILE A 1 82 ? 15.058 2.498 -20.005 1.00 91.06 82 ILE A CA 1
ATOM 626 C C . ILE A 1 82 ? 16.253 3.314 -20.523 1.00 91.06 82 ILE A C 1
ATOM 628 O O . ILE A 1 82 ? 16.319 4.524 -20.297 1.00 91.06 82 ILE A O 1
ATOM 632 N N . ASN A 1 83 ? 17.157 2.686 -21.277 1.00 92.50 83 ASN A N 1
ATOM 633 C CA . ASN A 1 83 ? 18.310 3.355 -21.879 1.00 92.50 83 ASN A CA 1
ATOM 634 C C . ASN A 1 83 ? 17.895 4.438 -22.893 1.00 92.50 83 ASN A C 1
ATOM 636 O O . ASN A 1 83 ? 18.477 5.521 -22.888 1.00 92.50 83 ASN A O 1
ATOM 640 N N . SER A 1 84 ? 16.849 4.217 -23.704 1.00 92.88 84 SER A N 1
ATOM 641 C CA . SER A 1 84 ? 16.395 5.219 -24.682 1.00 92.88 84 SER A CA 1
ATOM 642 C C . SER A 1 84 ? 15.823 6.482 -24.033 1.00 92.88 84 SER A C 1
ATOM 644 O O . SER A 1 84 ? 16.033 7.573 -24.551 1.00 92.88 84 SER A O 1
ATOM 646 N N . TYR A 1 85 ? 15.118 6.359 -22.902 1.00 92.38 85 TYR A N 1
ATOM 647 C CA . TYR A 1 85 ? 14.545 7.516 -22.194 1.00 92.38 85 TYR A CA 1
ATOM 648 C C . TYR A 1 85 ? 15.542 8.215 -21.268 1.00 92.38 85 TYR A C 1
ATOM 650 O O . TYR A 1 85 ? 15.438 9.419 -21.052 1.00 92.38 85 TYR A O 1
ATOM 658 N N . THR A 1 86 ? 16.511 7.480 -20.723 1.00 91.44 86 THR A N 1
ATOM 659 C CA . THR A 1 86 ? 17.541 8.049 -19.839 1.00 91.44 86 THR A CA 1
ATOM 660 C C . THR A 1 86 ? 18.760 8.564 -20.600 1.00 91.44 86 THR A C 1
ATOM 662 O O . THR A 1 86 ? 19.575 9.276 -20.022 1.00 91.44 86 THR A O 1
ATOM 665 N N . SER A 1 87 ? 18.885 8.237 -21.894 1.00 91.31 87 SER A N 1
ATOM 666 C CA . SER A 1 87 ? 20.084 8.492 -22.710 1.00 91.31 87 SER A CA 1
ATOM 667 C C . SER A 1 87 ? 21.358 7.871 -22.119 1.00 91.31 87 SER A C 1
ATOM 669 O O . SER A 1 87 ? 22.467 8.344 -22.367 1.00 91.31 87 SER A O 1
ATOM 671 N N . LEU A 1 88 ? 21.203 6.805 -21.329 1.00 91.44 88 LEU A N 1
ATOM 672 C CA . LEU A 1 88 ? 22.300 6.040 -20.746 1.00 91.44 88 LEU A CA 1
ATOM 673 C C . LEU A 1 88 ? 22.553 4.763 -21.551 1.00 91.44 88 LEU A C 1
ATOM 675 O O . LEU A 1 88 ? 21.729 4.315 -22.344 1.00 91.44 88 LEU A O 1
ATOM 679 N N . SER A 1 89 ? 23.723 4.164 -21.346 1.00 91.19 89 SER A N 1
ATOM 680 C CA . SER A 1 89 ? 24.106 2.876 -21.936 1.00 91.19 89 SER A CA 1
ATOM 681 C C . SER A 1 89 ? 24.482 1.903 -20.824 1.00 91.19 89 SER A C 1
ATOM 683 O O . SER A 1 89 ? 25.649 1.570 -20.637 1.00 91.19 89 SER A O 1
ATOM 685 N N . LEU A 1 90 ? 23.486 1.508 -20.026 1.00 91.19 90 LEU A N 1
ATOM 686 C CA . LEU A 1 90 ? 23.666 0.596 -18.896 1.00 91.19 90 LEU A CA 1
ATOM 687 C C . LEU A 1 90 ? 23.325 -0.843 -19.282 1.00 91.19 90 LEU A C 1
ATOM 689 O O . LEU A 1 90 ? 22.430 -1.090 -20.095 1.00 91.19 90 LEU A O 1
ATOM 693 N N . THR A 1 91 ? 24.011 -1.800 -18.660 1.00 90.94 91 THR A N 1
ATOM 694 C CA . THR A 1 91 ? 23.692 -3.225 -18.793 1.00 90.94 91 THR A CA 1
ATOM 695 C C . THR A 1 91 ? 22.449 -3.583 -17.963 1.00 90.94 91 THR A C 1
ATOM 697 O O . THR A 1 91 ? 22.174 -2.929 -16.950 1.00 90.94 91 THR A O 1
ATOM 700 N N . PRO A 1 92 ? 21.702 -4.647 -18.321 1.00 89.06 92 PRO A N 1
ATOM 701 C CA . PRO A 1 92 ? 20.533 -5.083 -17.551 1.00 89.06 92 PRO A CA 1
ATOM 702 C C . PRO A 1 92 ? 20.832 -5.371 -16.072 1.00 89.06 92 PRO A C 1
ATOM 704 O O . PRO A 1 92 ? 20.007 -5.073 -15.212 1.00 89.06 92 PRO A O 1
ATOM 707 N N . SER A 1 93 ? 22.025 -5.890 -15.757 1.00 88.81 93 SER A N 1
ATOM 708 C CA . SER A 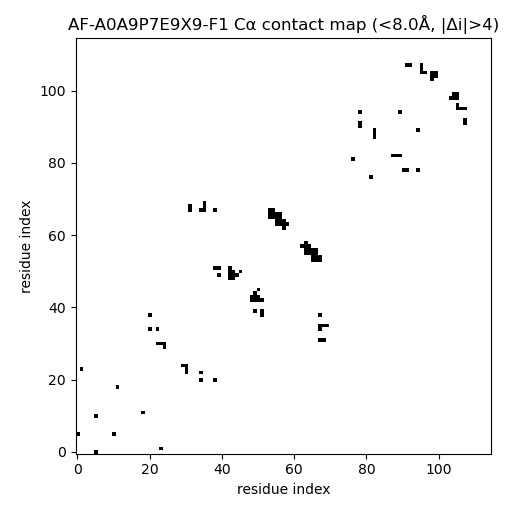1 93 ? 22.448 -6.157 -14.377 1.00 88.81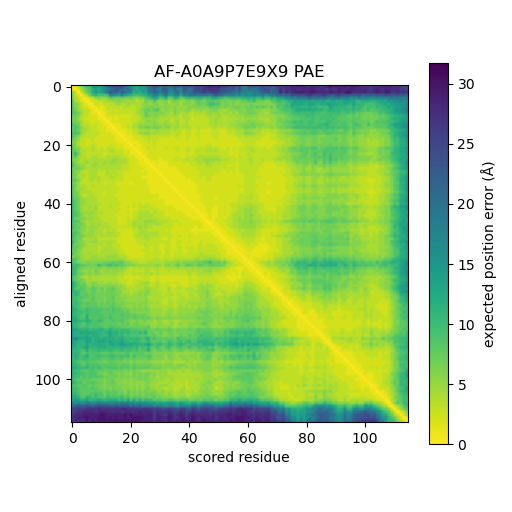 93 SER A CA 1
ATOM 709 C C . SER A 1 93 ? 22.633 -4.878 -13.558 1.00 88.81 93 SER A C 1
ATOM 711 O O . SER A 1 93 ? 22.223 -4.828 -12.401 1.00 88.81 93 SER A O 1
ATOM 713 N N . THR A 1 94 ? 23.190 -3.819 -14.152 1.00 89.50 94 THR A N 1
ATOM 714 C CA . THR A 1 94 ? 23.290 -2.508 -13.495 1.00 89.50 94 THR A CA 1
ATOM 715 C C . THR A 1 94 ? 21.917 -1.856 -13.350 1.00 89.50 94 THR A C 1
ATOM 717 O O . THR A 1 94 ? 21.613 -1.294 -12.305 1.00 89.50 94 THR A O 1
ATOM 720 N N . ILE A 1 95 ? 21.047 -1.975 -14.356 1.00 90.50 95 ILE A N 1
ATOM 721 C CA . ILE A 1 95 ? 19.670 -1.462 -14.275 1.00 90.50 95 ILE A CA 1
ATOM 722 C C . ILE A 1 95 ? 18.879 -2.166 -13.165 1.00 90.50 95 ILE A C 1
ATOM 724 O O . ILE A 1 95 ? 18.034 -1.535 -12.544 1.00 90.50 95 ILE A O 1
ATOM 728 N N . GLN A 1 96 ? 19.156 -3.439 -12.872 1.00 90.69 96 GLN A N 1
ATOM 729 C CA . GLN A 1 96 ? 18.503 -4.152 -11.775 1.00 90.69 96 GLN A CA 1
ATOM 730 C C . GLN A 1 96 ? 18.893 -3.607 -10.391 1.00 90.69 96 GLN A C 1
ATOM 732 O O . GLN A 1 96 ? 18.055 -3.568 -9.500 1.00 90.69 96 GLN A O 1
ATOM 737 N N . SER A 1 97 ? 20.138 -3.187 -10.165 1.00 90.38 97 SER A N 1
ATOM 738 C CA . SER A 1 97 ? 20.563 -2.752 -8.824 1.00 90.38 97 SER A CA 1
ATOM 739 C C . SER A 1 97 ? 20.140 -1.321 -8.475 1.00 90.38 97 SER A C 1
ATOM 741 O O . SER A 1 97 ? 20.001 -0.993 -7.297 1.00 90.38 97 SER A O 1
ATOM 743 N N . LEU A 1 98 ? 19.914 -0.468 -9.480 1.00 92.12 98 LEU A N 1
ATOM 744 C CA . LEU A 1 98 ? 19.611 0.956 -9.293 1.00 92.12 98 LEU A CA 1
ATOM 745 C C . LEU A 1 98 ? 18.237 1.269 -8.658 1.00 92.12 98 LEU A C 1
ATOM 747 O O . LEU A 1 98 ? 18.157 2.259 -7.935 1.00 92.12 98 LEU A O 1
ATOM 751 N N . PRO A 1 99 ? 17.155 0.497 -8.887 1.00 91.75 99 PRO A N 1
ATOM 752 C CA . PRO A 1 99 ? 15.855 0.743 -8.261 1.00 91.75 99 PRO A CA 1
ATOM 753 C C . PRO A 1 99 ? 15.759 0.315 -6.792 1.00 91.75 99 PRO A C 1
ATOM 755 O O . PRO A 1 99 ? 14.879 0.801 -6.084 1.00 91.75 99 PRO A O 1
ATOM 758 N N . THR A 1 100 ? 16.651 -0.555 -6.311 1.00 92.19 100 THR A N 1
ATOM 759 C CA . THR A 1 100 ? 16.605 -1.098 -4.941 1.00 92.19 100 THR A CA 1
ATOM 760 C C . THR A 1 100 ? 16.625 -0.023 -3.845 1.00 92.19 100 THR A C 1
ATOM 762 O O . THR A 1 100 ? 15.792 -0.097 -2.942 1.00 92.19 100 THR A O 1
ATOM 765 N N . PRO A 1 101 ? 17.471 1.029 -3.913 1.00 93.06 101 PRO A N 1
ATOM 766 C CA . PRO A 1 101 ? 17.437 2.138 -2.953 1.00 93.06 101 PRO A CA 1
ATOM 767 C C . PRO A 1 101 ? 16.122 2.933 -2.958 1.00 93.06 101 PRO A C 1
ATOM 769 O O . PRO A 1 101 ? 15.822 3.623 -1.991 1.00 93.06 101 PRO A O 1
ATOM 772 N N . MET A 1 102 ? 15.324 2.832 -4.026 1.00 92.88 102 MET A N 1
ATOM 773 C CA . MET A 1 102 ? 13.989 3.434 -4.131 1.00 92.88 102 MET A CA 1
ATOM 774 C C . MET A 1 102 ? 12.876 2.479 -3.668 1.00 92.88 102 MET A C 1
ATOM 776 O O . MET A 1 102 ? 11.709 2.704 -3.977 1.00 92.88 102 MET A O 1
ATOM 780 N N . SER A 1 103 ? 13.218 1.415 -2.931 1.00 91.00 103 SER A N 1
ATOM 781 C CA . SER A 1 103 ? 12.282 0.390 -2.436 1.00 91.00 103 SER A CA 1
ATOM 782 C C . SER A 1 103 ? 11.566 -0.405 -3.538 1.00 91.00 103 SER A C 1
ATOM 784 O O . SER A 1 103 ? 10.486 -0.950 -3.321 1.00 91.00 103 SER A O 1
ATOM 786 N N . LEU A 1 104 ? 12.166 -0.498 -4.728 1.00 91.62 104 LEU A N 1
ATOM 787 C CA . LEU A 1 104 ? 11.690 -1.357 -5.812 1.00 91.62 104 LEU A CA 1
ATOM 788 C C . LEU A 1 104 ? 12.514 -2.647 -5.842 1.00 91.62 104 LEU A C 1
ATOM 790 O O . LEU A 1 104 ? 13.734 -2.603 -5.722 1.00 91.62 104 LEU A O 1
ATOM 794 N N . LEU A 1 105 ? 11.860 -3.793 -6.044 1.00 90.25 105 LEU A N 1
ATOM 795 C CA . LEU A 1 105 ? 12.505 -5.114 -6.075 1.00 90.25 105 LEU A CA 1
ATOM 796 C C . LEU A 1 105 ? 12.481 -5.704 -7.498 1.00 90.25 105 LEU A C 1
ATOM 798 O O . LEU A 1 105 ? 11.640 -6.553 -7.806 1.00 90.25 105 LEU A O 1
ATOM 802 N N . PRO A 1 106 ? 13.356 -5.242 -8.409 1.00 91.06 106 PRO A N 1
ATOM 803 C CA . PRO A 1 106 ? 13.372 -5.717 -9.786 1.00 91.06 106 PRO A CA 1
ATOM 804 C C . PRO A 1 106 ? 13.968 -7.125 -9.895 1.00 91.06 106 PRO A C 1
ATOM 806 O O . PRO A 1 106 ? 15.002 -7.452 -9.309 1.00 91.06 106 PRO A O 1
ATOM 809 N N . THR A 1 107 ? 13.339 -7.950 -10.728 1.00 89.81 107 THR A N 1
ATOM 810 C CA . THR A 1 107 ? 13.819 -9.293 -11.076 1.00 89.81 107 THR A CA 1
ATOM 811 C C . THR A 1 107 ? 14.070 -9.359 -12.578 1.00 89.81 107 THR A C 1
ATOM 813 O O . THR A 1 107 ? 13.229 -8.922 -13.364 1.00 89.81 107 THR A O 1
ATOM 816 N N . LEU A 1 108 ? 15.224 -9.894 -12.984 1.00 87.25 108 LEU A N 1
ATOM 817 C CA . LEU A 1 108 ? 15.523 -10.127 -14.396 1.00 87.25 108 LEU A CA 1
ATOM 818 C C . LEU A 1 108 ? 14.743 -11.341 -14.905 1.00 87.25 108 LEU A C 1
ATOM 820 O O . LEU A 1 108 ? 14.772 -12.411 -14.299 1.00 87.25 108 LEU A O 1
ATOM 824 N N . SER A 1 109 ? 14.072 -11.179 -16.042 1.00 80.25 109 SER A N 1
ATOM 825 C CA . SER A 1 109 ? 13.470 -12.299 -16.762 1.00 80.25 109 SER A CA 1
ATOM 826 C C . SER A 1 109 ? 14.539 -12.992 -17.604 1.00 80.25 109 SER A C 1
ATOM 828 O O . SER A 1 109 ? 15.179 -12.353 -18.435 1.00 80.25 109 SER A O 1
ATOM 830 N N . LEU A 1 110 ? 14.717 -14.301 -17.413 1.00 68.50 110 LEU A N 1
ATOM 831 C CA . LEU A 1 110 ? 15.651 -15.129 -18.193 1.00 68.50 110 LEU A CA 1
ATOM 832 C C . LEU A 1 110 ? 15.145 -15.439 -19.616 1.00 68.50 110 LEU A C 1
ATOM 834 O O . LEU A 1 110 ? 15.885 -16.003 -20.414 1.00 68.50 110 LEU A O 1
ATOM 838 N N . ASN A 1 111 ? 13.897 -15.078 -19.935 1.00 59.69 111 ASN A N 1
ATOM 839 C CA . ASN A 1 111 ? 13.196 -15.511 -21.148 1.00 59.69 111 ASN A CA 1
ATOM 840 C C . ASN A 1 111 ? 13.027 -14.417 -22.217 1.00 59.69 111 ASN A C 1
ATOM 842 O O . ASN A 1 111 ? 12.246 -14.618 -23.145 1.00 59.69 111 ASN A O 1
ATOM 846 N N . ASP A 1 112 ? 13.700 -13.266 -22.109 1.00 52.94 112 ASP A N 1
ATOM 847 C CA . ASP A 1 112 ? 13.587 -12.209 -23.125 1.00 52.94 112 ASP A CA 1
ATOM 848 C C . ASP A 1 112 ? 14.740 -12.329 -24.153 1.00 52.94 112 ASP A C 1
ATOM 850 O O . ASP A 1 112 ? 15.901 -12.133 -23.787 1.00 52.94 112 ASP A O 1
ATOM 854 N N . PRO A 1 113 ? 14.470 -12.675 -25.429 1.00 48.16 113 PRO A N 1
ATOM 855 C CA . PRO A 1 113 ? 15.483 -13.002 -26.443 1.00 48.16 113 PRO A CA 1
ATOM 856 C C . PRO A 1 113 ? 16.251 -11.790 -27.004 1.00 48.16 113 PRO A C 1
ATOM 858 O O . PRO A 1 113 ? 16.902 -11.906 -28.039 1.00 48.16 113 PRO A O 1
ATOM 861 N N . THR A 1 114 ? 16.183 -10.626 -26.355 1.00 45.62 114 THR A N 1
ATOM 862 C CA . THR A 1 114 ? 16.866 -9.394 -26.787 1.00 45.62 114 THR A CA 1
ATOM 863 C C . THR A 1 114 ? 17.882 -8.910 -25.752 1.00 45.62 114 THR A C 1
ATOM 865 O O . THR A 1 114 ? 17.849 -7.743 -25.345 1.00 45.62 114 THR A O 1
ATOM 868 N N . LEU A 1 115 ? 18.745 -9.825 -25.302 1.00 42.94 115 LEU A N 1
ATOM 869 C CA . LEU A 1 115 ? 20.091 -9.452 -24.859 1.00 42.94 115 LEU A CA 1
ATOM 870 C C . LEU A 1 115 ? 20.856 -8.796 -26.015 1.00 42.94 115 LEU A C 1
ATOM 872 O O . LEU A 1 115 ? 20.707 -9.280 -27.161 1.00 42.94 115 LEU A O 1
#

Sequence (115 aa):
MPPIINPEHSKITLETKNVLIDTTATDDTKLQIVINMVASAFSEYCVEPFTTEPCKIVFPDGSTRISPDIAPRTVTARASYINSYTSLSLTPSTIQSLPTPMSLLPTLSLNDPTL

Organism: NCBI:txid48587

pLDDT: mean 88.59, std 11.49, range [42.94, 95.81]

InterPro domains:
  IPR020825 Phenylalanyl-tRNA synthetase-like, B3/B4 [G3DSA:3.50.40.10] (1-71)
  IPR045060 Phenylalanine-tRNA ligase, class IIc, beta subunit [PTHR10947] (1-105)

Secondary structure (DSSP, 8-state):
--SS---GGG---TT----------S-HHHHHHHHHHHHHHHHTTSSSTT----EEEE-TTS-EEEE---PPPP----HHHHHHHHT----HHHHHHTTGGGT------TT-S--

Radius of gyration: 20.77 Å; Cα contacts (8 Å, |Δi|>4): 67; chains: 1; bounding box: 49×30×54 Å

Foldseek 3Di:
DPDDDDDPVLDDDPPDQDHDDDDDDPDPVVVLVVQLVVQQVCQCVHPNHRDDDWDWDQDPVRDIDTDNDPDDDDDDDDPVVVCVVVVDDDDPVVVQVVCVVVVDHDDDDPPDPPD

Mean predicted aligned error: 6.67 Å

Solvent-accessible surface area (backbone atoms only — not comparable to full-atom values): 7967 Å² total; per-residue (Å²): 121,90,88,84,68,83,62,78,90,77,56,87,53,96,83,61,86,79,84,86,87,84,86,86,66,97,48,68,69,61,43,50,54,51,51,39,51,53,51,58,66,52,9,64,77,38,97,58,62,75,45,78,86,68,44,81,45,75,46,97,87,72,51,74,47,72,38,70,78,80,75,80,86,86,82,90,81,55,63,71,57,54,25,66,76,67,75,48,93,73,54,65,72,58,60,43,61,65,42,42,89,74,78,40,87,70,75,87,74,93,82,62,94,80,120